Protein AF-A0A8R1ID94-F1 (afdb_monomer)

Sequence (90 aa):
MVWADQLGSLPKYGFGQRPFTLQQDWTPSHGSKSTKAVFDAHFPGYCFVPGSQSFGLFVWGYLQLESKVLARSQPNIEYLKQALLKWYRD

Solvent-accessible surface area (backbone atoms only — not comparable to full-atom values): 5733 Å² total; per-residue (Å²): 142,88,82,75,80,86,62,81,81,60,81,88,76,52,88,54,78,51,72,45,77,48,70,46,60,84,53,68,71,66,74,30,70,69,48,46,53,50,40,66,74,73,31,57,59,61,40,83,42,90,32,73,62,61,68,54,45,46,55,50,68,71,68,44,42,50,75,70,51,59,70,44,88,60,96,45,72,67,56,43,52,51,47,51,56,50,60,76,72,108

Structure (mmCIF, N/CA/C/O backbone):
data_AF-A0A8R1ID94-F1
#
_entry.id   AF-A0A8R1ID94-F1
#
loop_
_atom_site.group_PDB
_atom_site.id
_atom_site.type_symbol
_atom_site.label_atom_id
_atom_site.label_alt_id
_atom_site.label_comp_id
_atom_site.label_asym_id
_atom_site.label_entity_id
_atom_site.label_seq_id
_atom_site.pdbx_PDB_ins_code
_atom_site.Cartn_x
_atom_site.Cartn_y
_atom_site.Cartn_z
_atom_site.occupancy
_atom_site.B_iso_or_equiv
_atom_site.auth_seq_id
_atom_site.auth_comp_id
_atom_site.auth_asym_id
_atom_site.auth_atom_id
_atom_site.pdbx_PDB_model_num
ATOM 1 N N . MET A 1 1 ? -3.799 -28.301 4.444 1.00 36.91 1 MET A N 1
ATOM 2 C CA . MET A 1 1 ? -3.755 -27.375 3.293 1.00 36.91 1 MET A CA 1
ATOM 3 C C . MET A 1 1 ? -5.197 -27.048 2.926 1.00 36.91 1 MET A C 1
ATOM 5 O O . MET A 1 1 ? -5.802 -27.793 2.181 1.00 36.91 1 MET A O 1
ATOM 9 N N . VAL A 1 2 ? -5.793 -26.041 3.573 1.00 41.94 2 VAL A N 1
ATOM 10 C CA . VAL A 1 2 ? -7.235 -25.726 3.464 1.00 41.94 2 VAL A CA 1
ATOM 11 C C . VAL A 1 2 ? -7.386 -24.211 3.349 1.00 41.94 2 VAL A C 1
ATOM 13 O O . VAL A 1 2 ? -7.773 -23.553 4.301 1.00 41.94 2 VAL A O 1
ATOM 16 N N . TRP A 1 3 ? -6.954 -23.639 2.227 1.00 31.45 3 TRP A N 1
ATOM 17 C CA . TRP A 1 3 ? -7.147 -22.209 1.924 1.00 31.45 3 TRP A CA 1
ATOM 18 C C . TRP A 1 3 ? -7.486 -21.952 0.443 1.00 31.45 3 TRP A C 1
ATOM 20 O O . TRP A 1 3 ? -7.670 -20.805 0.055 1.00 31.45 3 TRP A O 1
ATOM 30 N N . ALA A 1 4 ? -7.589 -22.998 -0.389 1.00 38.94 4 ALA A N 1
ATOM 31 C CA . ALA A 1 4 ? -7.836 -22.854 -1.827 1.00 38.94 4 ALA A CA 1
ATOM 32 C C . ALA A 1 4 ? -9.322 -22.986 -2.224 1.00 38.94 4 ALA A C 1
ATOM 34 O O . ALA A 1 4 ? -9.734 -22.395 -3.219 1.00 38.94 4 ALA A O 1
ATOM 35 N N . ASP A 1 5 ? -10.149 -23.686 -1.439 1.00 41.53 5 ASP A N 1
ATOM 36 C CA . ASP A 1 5 ? -11.469 -24.132 -1.919 1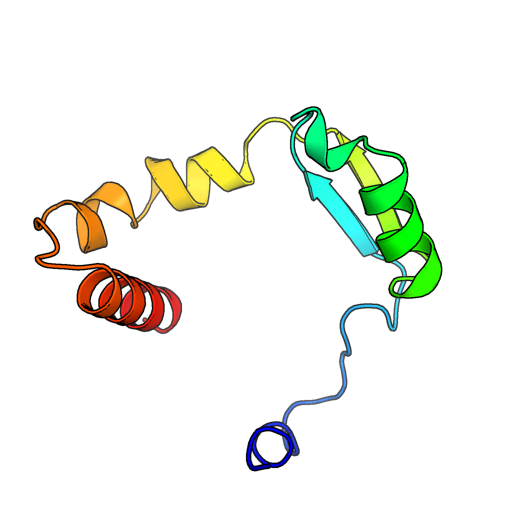.00 41.53 5 ASP A CA 1
ATOM 37 C C . ASP A 1 5 ? -12.629 -23.149 -1.667 1.00 41.53 5 ASP A C 1
ATOM 39 O O . ASP A 1 5 ? -13.734 -23.360 -2.159 1.00 41.53 5 ASP A O 1
ATOM 43 N N . GLN A 1 6 ? -12.410 -22.037 -0.955 1.00 39.53 6 GLN A N 1
ATOM 44 C CA . GLN A 1 6 ? -13.478 -21.070 -0.631 1.00 39.53 6 GLN A CA 1
ATOM 45 C C . GLN A 1 6 ? -13.625 -19.894 -1.614 1.00 39.53 6 GLN A C 1
ATOM 47 O O . GLN A 1 6 ? -14.462 -19.023 -1.398 1.00 39.53 6 GLN A O 1
ATOM 52 N N . LEU A 1 7 ? -12.866 -19.868 -2.715 1.00 42.62 7 LEU A N 1
ATOM 53 C CA . LEU A 1 7 ? -12.940 -18.806 -3.737 1.00 42.62 7 LEU A CA 1
ATOM 54 C C . LEU A 1 7 ? -13.618 -19.249 -5.049 1.00 42.62 7 LEU A C 1
ATOM 56 O O . LEU A 1 7 ? -13.656 -18.488 -6.014 1.00 42.62 7 LEU A O 1
ATOM 60 N N . GLY A 1 8 ? -14.169 -20.466 -5.101 1.00 37.41 8 GLY A N 1
ATOM 61 C CA . GLY A 1 8 ? -14.650 -21.112 -6.329 1.00 37.41 8 GLY A CA 1
ATOM 62 C C . GLY A 1 8 ? -15.907 -20.530 -6.992 1.00 37.41 8 GLY A C 1
ATOM 63 O O . GLY A 1 8 ? -16.294 -21.030 -8.044 1.00 37.41 8 GLY A O 1
ATOM 64 N N . SER A 1 9 ? -16.552 -19.502 -6.428 1.00 45.88 9 SER A N 1
ATOM 65 C CA . SER A 1 9 ? -17.835 -18.986 -6.941 1.00 45.88 9 SER A CA 1
ATOM 66 C C . SER A 1 9 ? -17.877 -17.483 -7.234 1.00 45.88 9 SER A C 1
ATOM 68 O O . SER A 1 9 ? -18.940 -16.970 -7.578 1.00 45.88 9 SER A O 1
ATOM 70 N N . LEU A 1 10 ? -16.756 -16.764 -7.135 1.00 43.62 10 LEU A N 1
ATOM 71 C CA . LEU A 1 10 ? -16.673 -15.395 -7.653 1.00 43.62 10 LEU A CA 1
ATOM 72 C C . LEU A 1 10 ? -16.227 -15.442 -9.121 1.00 43.62 10 LEU A C 1
ATOM 74 O O . LEU A 1 10 ? -15.381 -16.272 -9.469 1.00 43.62 10 LEU A O 1
ATOM 78 N N . PRO A 1 11 ? -16.774 -14.590 -10.010 1.00 41.72 11 PRO A N 1
ATOM 79 C CA . PRO A 1 11 ? -16.290 -14.524 -11.380 1.00 41.72 11 PRO A CA 1
ATOM 80 C C . PRO A 1 11 ? -14.777 -14.295 -11.354 1.00 41.72 11 PRO A C 1
ATOM 82 O O . PRO A 1 11 ? -14.290 -13.426 -10.628 1.00 41.72 11 PRO A O 1
ATOM 85 N N . LYS A 1 12 ? -14.035 -15.101 -12.126 1.00 48.19 12 LYS A N 1
ATOM 86 C CA . LYS A 1 12 ? -12.583 -14.987 -12.321 1.00 48.19 12 LYS A CA 1
ATOM 87 C C . LYS A 1 12 ? -12.253 -13.676 -13.047 1.00 48.19 12 LYS A C 1
ATOM 89 O O . LYS A 1 12 ? -11.808 -13.686 -14.185 1.00 48.19 12 LYS A O 1
ATOM 94 N N . TYR A 1 13 ? -12.469 -12.536 -12.407 1.00 50.16 13 TYR A N 1
ATOM 95 C CA . TYR A 1 13 ? -11.779 -11.298 -12.734 1.00 50.16 13 TYR A CA 1
ATOM 96 C C . TYR A 1 13 ? -10.493 -11.307 -11.910 1.00 50.16 13 TYR A C 1
ATOM 98 O O . TYR A 1 13 ? -10.379 -10.632 -10.890 1.00 50.16 13 TYR A O 1
ATOM 106 N N . GLY A 1 14 ? -9.559 -12.185 -12.289 1.00 55.22 14 GLY A N 1
ATOM 107 C CA . GLY A 1 14 ? -8.296 -12.332 -11.578 1.00 55.22 14 GLY A CA 1
ATOM 108 C C . GLY A 1 14 ? -7.490 -11.042 -11.685 1.00 55.22 14 GLY A C 1
ATOM 109 O O . GLY A 1 14 ? -7.234 -10.555 -12.787 1.00 55.22 14 GLY A O 1
ATOM 110 N N . PHE A 1 15 ? -7.088 -10.486 -10.545 1.00 57.72 15 PHE A N 1
ATOM 111 C CA . PHE A 1 15 ? -6.083 -9.429 -10.498 1.00 57.72 15 PHE A CA 1
ATOM 112 C C . PHE A 1 15 ? -4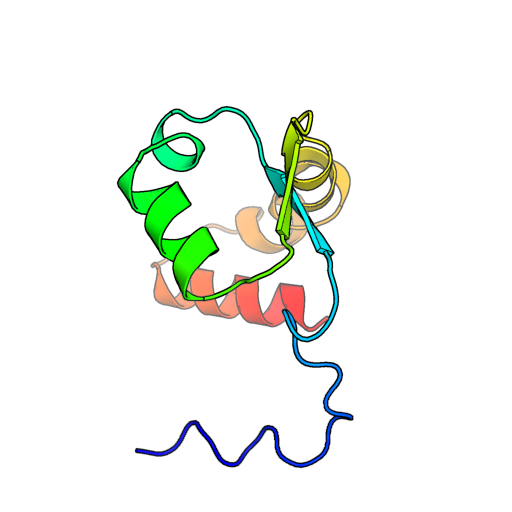.847 -9.877 -11.304 1.00 57.72 15 PHE A C 1
ATOM 114 O O . PHE A 1 15 ? -4.371 -10.996 -11.120 1.00 57.72 15 PHE A O 1
ATOM 121 N N . GLY A 1 16 ? -4.380 -9.055 -12.249 1.00 59.41 16 GLY A N 1
ATOM 122 C CA . GLY A 1 16 ? -3.279 -9.406 -13.161 1.00 59.41 16 GLY A CA 1
ATOM 123 C C . GLY A 1 16 ? -3.672 -10.144 -14.452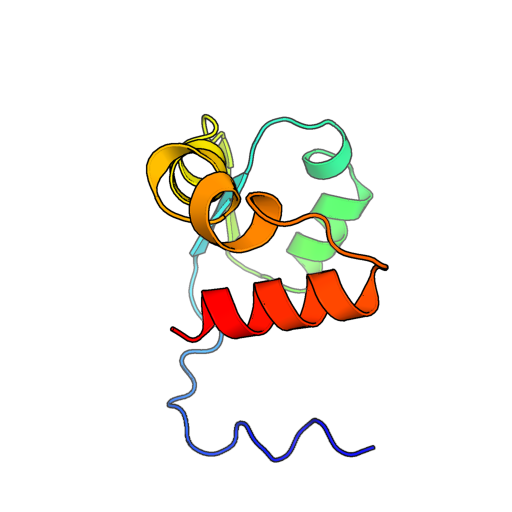 1.00 59.41 16 GLY A C 1
ATOM 124 O O . GLY A 1 16 ? -2.803 -10.423 -15.268 1.00 59.41 16 GLY A O 1
ATOM 125 N N . GLN A 1 17 ? -4.960 -10.428 -14.698 1.00 68.25 17 GLN A N 1
ATOM 126 C CA . GLN A 1 17 ? -5.428 -10.949 -16.001 1.00 68.25 17 GLN A CA 1
ATOM 127 C C . GLN A 1 17 ? -5.683 -9.853 -17.047 1.00 68.25 17 GLN A C 1
ATOM 129 O O . GLN A 1 17 ? -5.969 -10.142 -18.209 1.00 68.25 17 GLN A O 1
ATOM 134 N N . ARG A 1 18 ? -5.612 -8.586 -16.636 1.00 73.06 18 ARG A N 1
ATOM 135 C CA . ARG A 1 18 ? -5.698 -7.400 -17.491 1.00 73.06 18 ARG A CA 1
ATOM 136 C C . ARG A 1 18 ? -4.619 -6.413 -17.052 1.00 73.06 18 ARG A C 1
ATOM 138 O O . ARG A 1 18 ? -4.274 -6.425 -15.866 1.00 73.06 18 ARG A O 1
ATOM 145 N N . PRO A 1 19 ? -4.129 -5.549 -17.959 1.00 80.44 19 PRO A N 1
ATOM 146 C CA . PRO A 1 19 ? -3.265 -4.446 -17.570 1.00 80.44 19 PRO A CA 1
ATOM 147 C C . PRO A 1 19 ? -3.909 -3.639 -16.443 1.00 80.44 19 PRO A C 1
ATOM 149 O O . PRO A 1 19 ? -5.116 -3.379 -16.474 1.00 80.44 19 PRO A O 1
ATOM 152 N N . PHE A 1 20 ? -3.117 -3.266 -15.445 1.00 80.00 20 PHE A N 1
ATOM 153 C CA . PHE A 1 20 ? -3.598 -2.507 -14.297 1.00 80.00 20 PHE A CA 1
ATOM 154 C C . PHE A 1 20 ? -2.577 -1.458 -13.873 1.00 80.00 20 PHE A C 1
ATOM 156 O O . PHE A 1 20 ? -1.375 -1.595 -14.099 1.00 80.00 20 PHE A O 1
ATOM 163 N N . THR A 1 21 ? -3.068 -0.410 -13.225 1.00 83.25 21 THR A N 1
ATOM 164 C CA . THR A 1 21 ? -2.219 0.638 -12.669 1.00 83.25 21 THR A CA 1
ATOM 165 C C . THR A 1 21 ? -1.926 0.337 -11.208 1.00 83.25 21 THR A C 1
ATOM 167 O O . THR A 1 21 ? -2.844 0.191 -10.401 1.00 83.25 21 THR A O 1
ATOM 170 N N . LEU A 1 22 ? -0.644 0.271 -10.863 1.00 81.69 22 LEU A N 1
ATOM 171 C CA . LEU A 1 22 ? -0.172 0.244 -9.489 1.00 81.69 22 LEU A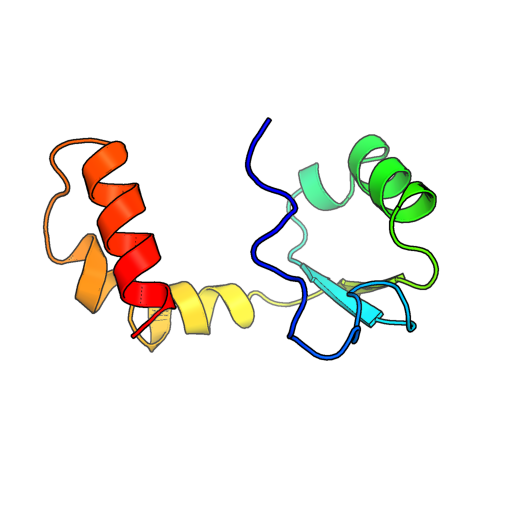 CA 1
ATOM 172 C C . LEU A 1 22 ? 0.171 1.672 -9.062 1.00 81.69 22 LEU A C 1
ATOM 174 O O . LEU A 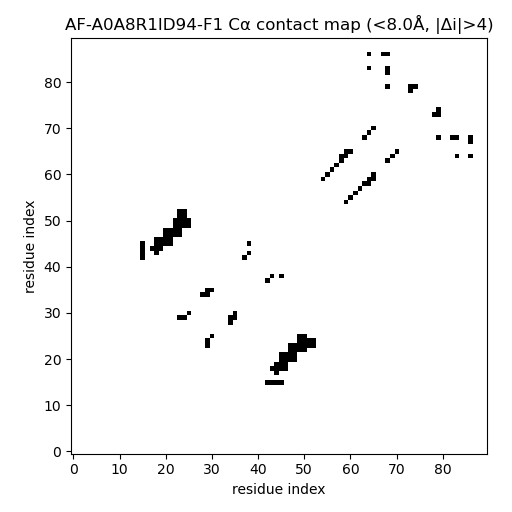1 22 ? 1.156 2.246 -9.526 1.00 81.69 22 LEU A O 1
ATOM 178 N N . GLN A 1 23 ? -0.640 2.231 -8.165 1.00 82.12 23 GLN A N 1
ATOM 179 C CA . GLN A 1 23 ? -0.385 3.529 -7.548 1.00 82.12 23 GLN A CA 1
ATOM 180 C C . GLN A 1 23 ? 0.157 3.325 -6.128 1.00 82.12 23 GLN A C 1
ATOM 182 O O . GLN A 1 23 ? -0.547 2.807 -5.262 1.00 82.12 23 GLN A O 1
ATOM 187 N N . GLN A 1 24 ? 1.405 3.726 -5.890 1.00 80.81 24 GLN A N 1
ATOM 188 C CA . GLN A 1 24 ? 2.060 3.702 -4.575 1.00 80.81 24 GLN A CA 1
ATOM 189 C C . GLN A 1 24 ? 2.882 4.981 -4.375 1.00 80.81 24 GLN A C 1
ATOM 191 O O . GLN A 1 24 ? 3.138 5.719 -5.333 1.00 80.81 24 GLN A O 1
ATOM 196 N N . ASP A 1 25 ? 3.273 5.251 -3.130 1.00 78.75 25 ASP A N 1
ATOM 197 C CA . ASP A 1 25 ? 4.159 6.367 -2.807 1.00 78.75 25 ASP A CA 1
ATOM 198 C C . ASP A 1 25 ? 5.630 6.069 -3.175 1.00 78.75 25 ASP A C 1
ATOM 200 O O . ASP A 1 25 ? 5.983 4.989 -3.658 1.00 78.75 25 ASP A O 1
ATOM 204 N N . TRP A 1 26 ? 6.506 7.056 -2.980 1.00 76.75 26 TRP A N 1
ATOM 205 C CA . TRP A 1 26 ? 7.937 6.952 -3.283 1.00 76.75 26 TRP A CA 1
ATOM 206 C C . TRP A 1 26 ? 8.794 6.455 -2.115 1.00 76.75 26 TRP A C 1
ATOM 208 O O . TRP A 1 26 ? 9.986 6.761 -2.049 1.00 76.75 26 TRP A O 1
ATOM 218 N N . THR A 1 27 ? 8.238 5.655 -1.203 1.00 82.94 27 THR A N 1
ATOM 219 C CA . THR A 1 27 ? 9.061 5.003 -0.180 1.00 82.94 27 THR A CA 1
ATOM 220 C C . THR A 1 27 ? 10.172 4.175 -0.859 1.00 82.94 27 THR A C 1
ATOM 222 O O . THR A 1 27 ? 9.877 3.403 -1.778 1.00 82.94 27 THR A O 1
ATOM 225 N N . PRO A 1 28 ? 11.458 4.283 -0.444 1.00 85.12 28 PRO A N 1
ATOM 226 C CA . PRO A 1 28 ? 12.581 3.632 -1.134 1.00 85.12 28 PRO A CA 1
ATOM 227 C C . PRO A 1 28 ? 12.415 2.122 -1.372 1.00 85.12 28 PRO A C 1
ATOM 229 O O . PRO A 1 28 ? 12.891 1.590 -2.377 1.00 85.12 28 PRO A O 1
ATOM 232 N N . SER A 1 29 ? 11.705 1.426 -0.481 1.00 85.50 29 SER A N 1
ATOM 233 C 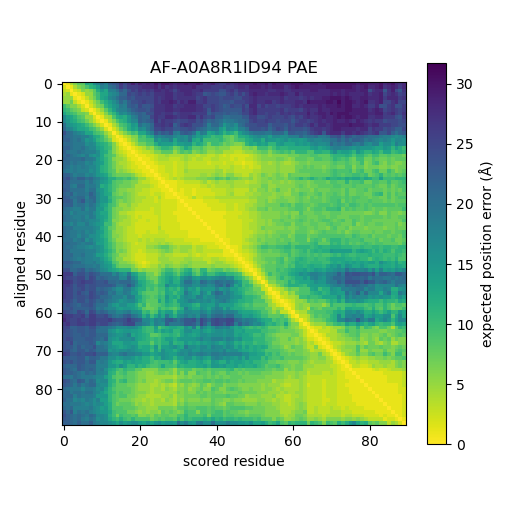CA . SER A 1 29 ? 11.390 -0.001 -0.610 1.00 85.50 29 SER A CA 1
ATOM 234 C C . SER A 1 29 ? 10.524 -0.321 -1.838 1.00 85.50 29 SER A C 1
ATOM 236 O O . SER A 1 29 ? 10.736 -1.358 -2.472 1.00 85.50 29 SER A O 1
ATOM 238 N N . HIS A 1 30 ? 9.603 0.563 -2.232 1.00 84.56 30 HIS A N 1
ATOM 239 C CA . HIS A 1 30 ? 8.742 0.382 -3.407 1.00 84.56 30 HIS A CA 1
ATOM 240 C C . HIS A 1 30 ? 9.525 0.500 -4.721 1.00 84.56 30 HIS A C 1
ATOM 242 O O . HIS A 1 30 ? 9.265 -0.228 -5.676 1.00 84.56 30 HIS A O 1
ATOM 248 N N . GLY A 1 31 ? 10.549 1.358 -4.754 1.00 83.25 31 GLY A N 1
ATOM 249 C CA . GLY A 1 31 ? 11.416 1.547 -5.920 1.00 83.25 31 GLY A CA 1
ATOM 250 C C . GLY A 1 31 ? 12.551 0.526 -6.063 1.00 83.25 31 GLY A C 1
ATOM 251 O O . GLY A 1 31 ? 13.277 0.574 -7.066 1.00 83.25 31 GLY A O 1
ATOM 252 N N . SER A 1 32 ? 12.731 -0.366 -5.082 1.00 88.81 32 SER A N 1
ATOM 253 C CA . SER A 1 32 ? 13.865 -1.291 -5.024 1.00 88.81 32 SER A CA 1
ATOM 254 C C . SER A 1 32 ? 13.871 -2.306 -6.177 1.00 88.81 32 SER A C 1
ATOM 256 O O . SER A 1 32 ? 12.831 -2.647 -6.748 1.00 88.81 32 SER A O 1
ATOM 258 N N . LYS A 1 33 ? 15.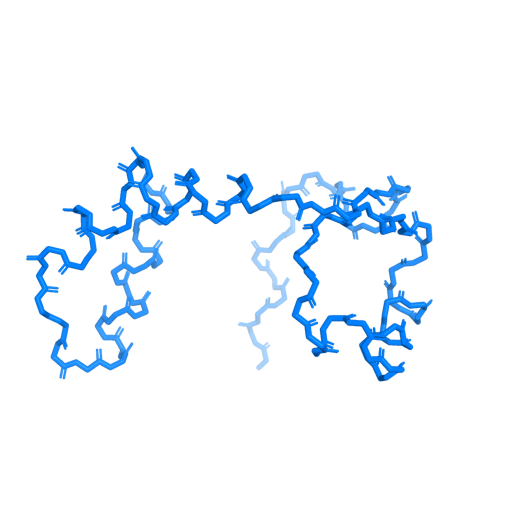064 -2.808 -6.530 1.00 90.88 33 LYS A N 1
ATOM 259 C CA . LYS A 1 33 ? 15.227 -3.798 -7.611 1.00 90.88 33 LYS A CA 1
ATOM 260 C C . LYS A 1 33 ? 14.471 -5.097 -7.322 1.00 90.88 33 LYS A C 1
ATOM 262 O O . LYS A 1 33 ? 13.863 -5.650 -8.229 1.00 90.88 33 LYS A O 1
ATOM 267 N N . SER A 1 34 ? 14.491 -5.562 -6.073 1.00 91.25 34 SER A N 1
ATOM 268 C CA . SER A 1 34 ? 13.790 -6.781 -5.658 1.00 91.25 34 SER A CA 1
ATOM 269 C C . SER A 1 34 ? 12.274 -6.625 -5.751 1.00 91.25 34 SER A C 1
ATOM 271 O O . SER A 1 34 ? 11.611 -7.522 -6.260 1.00 91.25 34 SER A O 1
ATOM 273 N N . THR A 1 35 ? 11.726 -5.478 -5.340 1.00 88.81 35 THR A N 1
ATOM 274 C CA . THR A 1 35 ? 10.289 -5.197 -5.469 1.00 88.81 35 THR A CA 1
ATOM 275 C C . THR A 1 35 ? 9.851 -5.206 -6.934 1.00 88.81 35 THR A C 1
ATOM 277 O O . THR A 1 35 ? 8.871 -5.863 -7.275 1.00 88.81 35 THR A O 1
ATOM 280 N N . LYS A 1 36 ? 10.602 -4.539 -7.820 1.00 86.12 36 LYS A N 1
ATOM 281 C CA . LYS A 1 36 ? 10.312 -4.529 -9.265 1.00 86.12 36 LYS A CA 1
ATOM 282 C C . LYS A 1 36 ? 10.375 -5.927 -9.880 1.00 86.12 36 LYS A C 1
ATOM 284 O O . LYS A 1 36 ? 9.443 -6.309 -10.573 1.00 86.12 36 LYS A O 1
ATOM 289 N N . ALA A 1 37 ? 11.390 -6.721 -9.532 1.00 90.06 37 ALA A N 1
ATOM 290 C CA . ALA A 1 37 ? 11.528 -8.090 -10.033 1.00 90.06 37 ALA A CA 1
ATOM 291 C C . ALA A 1 37 ? 10.325 -8.989 -9.682 1.00 90.06 37 ALA A C 1
ATOM 293 O O . ALA A 1 37 ? 9.923 -9.821 -10.491 1.00 90.06 37 ALA A O 1
ATOM 294 N N . VAL A 1 38 ? 9.719 -8.808 -8.501 1.00 89.38 38 VAL A N 1
ATOM 295 C CA . VAL A 1 38 ? 8.485 -9.519 -8.119 1.00 89.38 38 VAL A CA 1
ATOM 296 C C . VAL A 1 38 ? 7.306 -9.088 -8.996 1.00 89.38 38 VAL A C 1
ATOM 298 O O . VAL A 1 38 ? 6.530 -9.939 -9.432 1.00 89.38 38 VAL A O 1
ATOM 301 N N . PHE A 1 39 ? 7.172 -7.790 -9.285 1.00 86.00 39 PHE A N 1
ATOM 302 C CA . PHE A 1 39 ? 6.108 -7.300 -10.162 1.00 86.00 39 PHE A CA 1
ATOM 303 C C . PHE A 1 39 ? 6.264 -7.790 -11.602 1.00 86.00 39 PHE A C 1
ATOM 305 O O . PHE A 1 39 ? 5.298 -8.298 -12.168 1.00 86.00 39 PHE A O 1
ATOM 312 N N . ASP A 1 40 ? 7.479 -7.741 -12.145 1.00 87.56 40 ASP A N 1
ATOM 313 C CA . ASP A 1 40 ? 7.784 -8.249 -13.484 1.00 87.56 40 ASP A CA 1
ATOM 314 C C . ASP A 1 40 ? 7.457 -9.747 -13.622 1.00 87.56 40 ASP A C 1
ATOM 316 O O . ASP A 1 40 ? 6.921 -10.177 -14.643 1.00 87.56 40 ASP A O 1
ATOM 320 N N . ALA A 1 41 ? 7.742 -10.548 -12.587 1.00 89.75 41 ALA A N 1
ATOM 321 C CA . ALA A 1 41 ? 7.547 -11.998 -12.617 1.00 89.75 41 ALA A CA 1
ATOM 322 C C . ALA A 1 41 ? 6.086 -12.442 -12.427 1.00 89.75 41 ALA A C 1
ATOM 324 O O . ALA A 1 41 ? 5.673 -13.453 -12.997 1.00 89.75 41 ALA A O 1
ATOM 325 N N . HIS A 1 42 ? 5.309 -11.730 -11.605 1.00 85.62 42 HIS A N 1
ATOM 326 C CA . HIS A 1 42 ? 3.990 -12.199 -11.157 1.00 85.62 42 HIS A CA 1
ATOM 327 C C . HIS A 1 42 ? 2.814 -11.367 -11.665 1.00 85.62 42 HIS A C 1
ATOM 329 O O . HIS A 1 42 ? 1.677 -11.837 -11.624 1.00 85.62 42 HIS A O 1
ATOM 335 N N . PHE A 1 43 ? 3.064 -10.151 -12.149 1.00 83.62 43 PHE A N 1
ATOM 336 C CA . PHE A 1 43 ? 2.017 -9.201 -12.510 1.00 83.62 43 PHE A CA 1
ATOM 337 C C . PHE A 1 43 ? 2.289 -8.551 -13.874 1.00 83.62 43 PHE A C 1
ATOM 339 O O . PHE A 1 43 ? 2.467 -7.335 -13.958 1.00 83.62 43 PHE A O 1
ATOM 346 N N . PRO A 1 44 ? 2.313 -9.334 -14.968 1.00 80.62 44 PRO A N 1
ATOM 347 C CA . PRO A 1 44 ? 2.577 -8.794 -16.295 1.00 80.62 44 PRO A CA 1
ATOM 348 C C . PRO A 1 44 ? 1.546 -7.720 -16.678 1.00 80.62 44 PRO A C 1
ATOM 350 O O . PRO A 1 44 ? 0.347 -7.871 -16.449 1.00 80.62 44 PRO A O 1
ATOM 353 N N . GLY A 1 45 ? 2.019 -6.626 -17.283 1.00 81.19 45 GLY A N 1
ATOM 354 C CA . GLY A 1 45 ? 1.163 -5.516 -17.720 1.00 81.19 45 GLY A CA 1
ATOM 355 C C . GLY A 1 45 ? 0.804 -4.502 -16.628 1.00 81.19 45 GLY A C 1
ATOM 356 O O . GLY A 1 45 ? -0.102 -3.692 -16.838 1.00 81.19 45 GLY A O 1
ATOM 357 N N . TYR A 1 46 ? 1.489 -4.527 -15.480 1.00 82.94 46 TYR A N 1
ATOM 358 C CA . TYR A 1 46 ? 1.373 -3.467 -14.482 1.00 82.94 46 TYR A CA 1
ATOM 359 C C . TYR A 1 46 ? 2.011 -2.158 -14.981 1.00 82.94 46 TYR A C 1
ATOM 361 O O . TYR A 1 46 ? 3.050 -2.159 -15.641 1.00 82.94 46 TYR A O 1
ATOM 369 N N . CYS A 1 47 ? 1.405 -1.023 -14.643 1.00 80.94 47 CYS A N 1
ATOM 370 C CA . CYS A 1 47 ? 1.975 0.302 -14.874 1.00 80.94 47 CYS A CA 1
ATOM 371 C C . CYS A 1 47 ? 2.139 1.022 -13.536 1.00 80.94 47 CYS A C 1
ATOM 373 O O . CYS A 1 47 ? 1.165 1.182 -12.800 1.00 80.94 47 CYS A O 1
ATOM 375 N N . PHE A 1 48 ? 3.360 1.449 -13.209 1.00 78.69 48 PHE A N 1
ATOM 376 C CA . PHE A 1 48 ? 3.598 2.242 -12.007 1.00 78.69 48 PHE A CA 1
ATOM 377 C C . PHE A 1 48 ? 3.222 3.698 -12.263 1.00 78.69 48 PHE A C 1
ATOM 379 O O . PHE A 1 48 ? 3.819 4.358 -13.114 1.00 78.69 48 PHE A O 1
ATOM 386 N N . VAL A 1 49 ? 2.274 4.209 -11.486 1.00 75.00 49 VAL A N 1
ATOM 387 C CA . VAL A 1 49 ? 1.956 5.635 -11.467 1.00 75.00 49 VAL A CA 1
ATOM 388 C C . VAL A 1 49 ? 2.381 6.183 -10.109 1.00 75.00 49 VAL A C 1
ATOM 390 O O . VAL A 1 49 ? 1.866 5.719 -9.090 1.00 75.00 49 VAL A O 1
ATOM 393 N N . PRO A 1 50 ? 3.315 7.154 -10.064 1.00 68.25 50 PRO A N 1
ATOM 394 C CA . PRO A 1 50 ? 3.638 7.854 -8.831 1.00 68.25 50 PRO A CA 1
ATOM 395 C C . PRO A 1 50 ? 2.366 8.457 -8.236 1.00 68.25 50 PRO A C 1
ATOM 397 O O . PRO A 1 50 ? 1.746 9.338 -8.832 1.00 68.25 50 PRO A O 1
ATOM 400 N N . GLY A 1 51 ? 1.949 7.954 -7.079 1.00 65.25 51 GLY A N 1
ATOM 401 C CA . GLY A 1 51 ? 0.799 8.480 -6.364 1.00 65.25 51 GLY A CA 1
ATOM 402 C C . GLY A 1 51 ? 1.244 9.460 -5.292 1.00 65.25 51 GLY A C 1
ATOM 403 O O . GLY A 1 51 ? 2.078 9.121 -4.455 1.00 65.25 51 GLY A O 1
ATOM 404 N N . SER A 1 52 ? 0.624 10.641 -5.239 1.00 60.62 52 SER A N 1
ATOM 405 C CA . SER A 1 52 ? 0.463 11.300 -3.942 1.00 60.62 52 SER A CA 1
ATOM 406 C C . SER A 1 52 ? -0.422 10.404 -3.065 1.00 60.62 52 SER A C 1
ATOM 408 O O . SER A 1 52 ? -1.176 9.571 -3.574 1.00 60.62 52 SER A O 1
ATOM 410 N N . GLN A 1 53 ? -0.283 10.521 -1.747 1.00 61.81 53 GLN A N 1
ATOM 411 C CA . GLN A 1 53 ? -0.813 9.627 -0.707 1.00 61.81 53 GLN A CA 1
ATOM 412 C C . GLN A 1 53 ? -2.359 9.547 -0.636 1.00 61.81 53 GLN A C 1
ATOM 414 O O . GLN A 1 53 ? -2.908 9.307 0.433 1.00 61.81 53 GLN A O 1
ATOM 419 N N . SER A 1 54 ? -3.096 9.746 -1.732 1.00 56.41 54 SER A N 1
ATOM 420 C CA . SER A 1 54 ? -4.560 9.765 -1.787 1.00 56.41 54 SER A CA 1
ATOM 421 C C . SER A 1 54 ? -5.191 8.503 -1.191 1.00 56.41 54 SER A C 1
ATOM 423 O O . SER A 1 54 ? -6.143 8.619 -0.427 1.00 56.41 54 SER A O 1
ATOM 425 N N . PHE A 1 55 ? -4.635 7.309 -1.440 1.00 60.06 55 PHE A N 1
ATOM 426 C CA . PHE A 1 55 ? -5.106 6.083 -0.775 1.00 60.06 55 PHE A CA 1
ATOM 427 C C . PHE A 1 55 ? -4.851 6.103 0.735 1.00 60.06 55 PHE A C 1
ATOM 429 O O . PHE A 1 55 ? -5.747 5.766 1.506 1.00 60.06 55 PHE A O 1
ATOM 436 N N . GLY A 1 56 ? -3.659 6.540 1.155 1.00 58.59 56 GLY A N 1
ATOM 437 C CA . GLY A 1 56 ? -3.305 6.693 2.564 1.00 58.59 56 GLY A CA 1
ATOM 438 C C . GLY A 1 56 ? -4.253 7.657 3.270 1.00 58.59 56 GLY A C 1
ATOM 439 O O . GLY A 1 56 ? -4.876 7.289 4.250 1.00 58.59 56 GLY A O 1
ATOM 440 N N . LEU A 1 57 ? -4.470 8.853 2.728 1.00 57.00 57 LEU A N 1
ATOM 441 C CA . LEU A 1 57 ? -5.322 9.864 3.352 1.00 57.00 57 LEU A CA 1
ATOM 442 C C . LEU A 1 57 ? -6.793 9.441 3.451 1.00 57.00 57 LEU A C 1
ATOM 444 O O . LEU A 1 57 ? -7.406 9.706 4.478 1.00 57.00 57 LEU A O 1
ATOM 448 N N . PHE A 1 58 ? -7.366 8.761 2.453 1.00 62.00 58 PHE A N 1
ATOM 449 C CA . PHE A 1 58 ? -8.774 8.340 2.509 1.00 62.00 58 PHE A CA 1
ATOM 450 C C . PHE A 1 58 ? -9.012 7.102 3.388 1.00 62.00 58 PHE A C 1
ATOM 452 O O . PHE A 1 58 ? -9.978 7.080 4.151 1.00 62.00 58 PHE A O 1
ATOM 459 N N . VAL A 1 59 ? -8.141 6.089 3.308 1.00 64.25 59 VAL A N 1
ATOM 460 C CA . VAL A 1 59 ? -8.260 4.854 4.107 1.00 64.25 59 VAL A CA 1
ATOM 461 C C . VAL A 1 59 ? -7.838 5.094 5.558 1.00 64.25 59 VAL A C 1
ATOM 463 O O . VAL A 1 59 ? -8.539 4.679 6.481 1.00 64.25 59 VAL A O 1
ATOM 466 N N . TRP A 1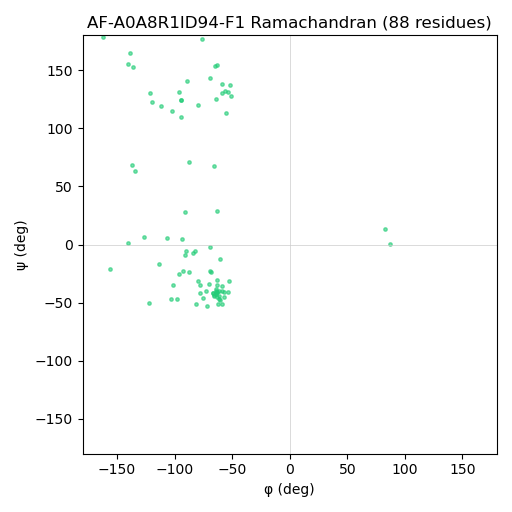 60 ? -6.708 5.775 5.759 1.00 64.81 60 TRP A N 1
ATOM 467 C CA . TRP A 1 60 ? -6.123 6.019 7.077 1.00 64.81 60 TRP A CA 1
ATOM 468 C C . TRP A 1 60 ? -6.787 7.198 7.792 1.00 64.81 60 TRP A C 1
ATOM 470 O O . TRP A 1 60 ? -7.221 7.049 8.931 1.00 64.81 60 TRP A O 1
ATOM 480 N N . GLY A 1 61 ? -6.887 8.352 7.120 1.00 60.53 61 GLY A N 1
ATOM 481 C CA . GLY A 1 61 ? -7.230 9.628 7.758 1.00 60.53 61 GLY A CA 1
ATOM 482 C C . GLY A 1 61 ? -8.697 10.047 7.655 1.00 60.53 61 GLY A C 1
ATOM 483 O O . GLY A 1 61 ? -9.284 10.470 8.645 1.00 60.53 61 GLY A O 1
ATOM 484 N N . TYR A 1 62 ? -9.307 9.967 6.469 1.00 56.81 62 TYR A N 1
ATOM 485 C CA . TYR A 1 62 ? -10.551 10.700 6.219 1.00 56.81 62 TYR A CA 1
ATOM 486 C C . TYR A 1 62 ? -11.816 9.947 6.616 1.00 56.81 62 TYR A C 1
ATOM 488 O O . TYR A 1 62 ? -12.836 10.594 6.842 1.00 56.81 62 TYR A O 1
ATOM 496 N N . LEU A 1 63 ? -11.798 8.608 6.692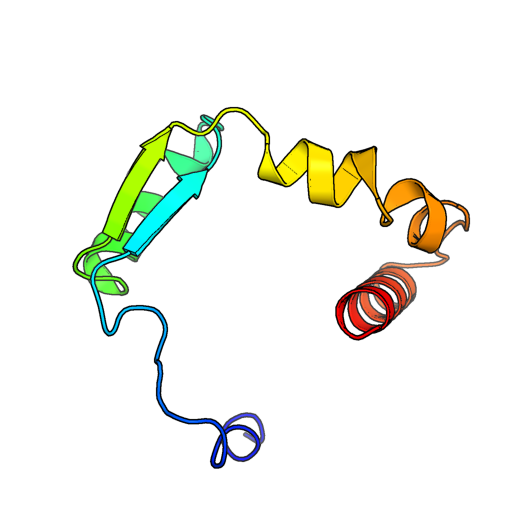 1.00 53.06 63 LEU A N 1
ATOM 497 C CA . LEU A 1 63 ? -13.051 7.886 6.903 1.00 53.06 63 LEU A CA 1
ATOM 498 C C . LEU A 1 63 ? -13.124 6.973 8.128 1.00 53.06 63 LEU A C 1
ATOM 500 O O . LEU A 1 63 ? -14.135 7.099 8.815 1.00 53.06 63 LEU A O 1
ATOM 504 N N . GLN A 1 64 ? -12.208 6.045 8.454 1.00 60.66 64 GLN A N 1
ATOM 505 C CA . GLN A 1 64 ? -12.635 5.008 9.423 1.00 60.66 64 GLN A CA 1
ATOM 506 C C . GLN A 1 64 ? -11.579 4.266 10.261 1.00 60.66 64 GLN A C 1
ATOM 508 O O . GLN A 1 64 ? -11.957 3.734 11.302 1.00 60.66 64 GLN A O 1
ATOM 513 N N . LEU A 1 65 ? -10.294 4.197 9.894 1.00 68.94 65 LEU A N 1
ATOM 514 C CA . LEU A 1 65 ? -9.353 3.366 10.666 1.00 68.94 65 LEU A CA 1
ATOM 515 C C . LEU A 1 65 ? -9.031 3.970 12.039 1.00 68.94 65 LEU A C 1
ATOM 517 O O . LEU A 1 65 ? -9.201 3.312 13.069 1.00 68.94 65 LEU A O 1
ATOM 521 N N . GLU A 1 66 ? -8.607 5.236 12.058 1.00 69.94 66 GLU A N 1
ATOM 522 C CA . GLU A 1 66 ? -8.267 5.921 13.305 1.00 69.94 66 GLU A CA 1
ATOM 523 C C . GLU A 1 66 ? -9.492 6.069 14.214 1.00 69.94 66 GLU A C 1
ATOM 525 O O . GLU A 1 66 ? -9.423 5.786 15.407 1.00 69.94 66 GLU A O 1
ATOM 530 N N . SER A 1 67 ? -10.647 6.412 13.639 1.00 70.81 67 SER A N 1
ATOM 531 C CA . SER A 1 67 ? -11.882 6.655 14.389 1.00 70.81 67 SER A CA 1
ATOM 532 C C . SER A 1 67 ? -12.635 5.387 14.813 1.00 70.81 67 SER A C 1
ATOM 534 O O . SER A 1 67 ? -13.276 5.401 15.863 1.00 70.81 67 SER A O 1
ATOM 536 N N . LYS A 1 68 ? -12.580 4.282 14.048 1.00 72.31 68 LYS A N 1
ATOM 537 C CA . LYS A 1 68 ? -13.314 3.039 14.375 1.00 72.31 68 LYS A CA 1
ATOM 538 C C . LYS A 1 68 ? -12.446 1.951 15.004 1.00 72.31 68 LYS A C 1
ATOM 540 O O . LYS A 1 68 ? -12.945 1.209 15.848 1.00 72.31 68 LYS A O 1
ATOM 545 N N . VAL A 1 69 ? -11.177 1.833 14.605 1.00 74.69 69 VAL A N 1
ATOM 546 C CA . VAL A 1 69 ? -10.279 0.755 15.059 1.00 74.69 69 VAL A CA 1
ATOM 547 C C . VAL A 1 69 ? -9.294 1.255 16.113 1.00 74.69 69 VAL A C 1
ATOM 549 O O . VAL A 1 69 ? -9.142 0.610 17.152 1.00 74.69 69 VAL A O 1
ATOM 552 N N . LEU A 1 70 ? -8.658 2.407 15.882 1.00 74.25 70 LEU A N 1
ATOM 553 C CA . LEU A 1 70 ? -7.608 2.931 16.770 1.00 74.25 70 LEU A CA 1
ATOM 554 C C . LEU A 1 70 ? -8.129 3.857 17.876 1.00 74.25 70 LEU A C 1
ATOM 556 O O . LEU A 1 70 ? -7.406 4.124 18.831 1.00 74.25 70 LEU A O 1
ATOM 560 N N . ALA A 1 71 ? -9.407 4.248 17.833 1.00 75.06 71 ALA A N 1
ATOM 561 C CA . ALA A 1 71 ? -10.084 4.917 18.947 1.00 75.06 71 ALA A CA 1
ATOM 562 C C . ALA A 1 71 ? -10.131 4.055 20.224 1.00 75.06 71 ALA A C 1
ATOM 564 O O . ALA A 1 71 ? -10.461 4.544 21.304 1.00 75.06 71 ALA A O 1
ATOM 565 N N . ARG A 1 72 ? -9.815 2.759 20.111 1.00 75.94 72 ARG A N 1
ATOM 566 C CA . ARG A 1 72 ? -9.658 1.835 21.232 1.00 75.94 72 ARG A CA 1
ATOM 567 C C . ARG A 1 72 ? -8.251 1.258 21.196 1.00 75.94 72 ARG A C 1
ATOM 569 O O . ARG A 1 72 ? -7.815 0.748 20.165 1.00 75.94 72 ARG A O 1
ATOM 576 N N . SER A 1 73 ? -7.571 1.299 22.338 1.00 82.19 73 SER A N 1
ATOM 577 C CA . SER A 1 73 ? -6.299 0.598 22.500 1.00 82.19 73 SER A CA 1
ATOM 578 C C . SER A 1 73 ? -6.503 -0.898 22.261 1.00 82.19 73 SER A C 1
ATOM 580 O O . SER A 1 73 ? -7.428 -1.500 22.813 1.00 82.19 73 SER A O 1
ATOM 582 N N . GLN A 1 74 ? -5.652 -1.486 21.422 1.00 84.25 74 GLN A N 1
ATOM 583 C CA . GLN A 1 74 ? -5.679 -2.914 21.130 1.00 84.25 74 GLN A CA 1
ATOM 584 C C . GLN A 1 74 ? -4.681 -3.621 22.054 1.00 84.25 74 GLN A C 1
ATOM 586 O O . GLN A 1 74 ? -3.505 -3.258 22.063 1.00 84.25 74 GLN A O 1
ATOM 591 N N . PRO A 1 75 ? -5.109 -4.631 22.831 1.00 88.25 75 PRO A N 1
ATOM 592 C CA . PRO A 1 75 ? -4.269 -5.242 23.861 1.00 88.25 75 PRO A CA 1
ATOM 593 C C . PRO A 1 75 ? -3.095 -6.043 23.283 1.00 88.25 75 PRO A C 1
ATOM 595 O O . PRO A 1 75 ? -2.105 -6.266 23.974 1.00 88.25 75 PRO A O 1
ATOM 598 N N . ASN A 1 76 ? -3.205 -6.505 22.033 1.00 90.62 76 ASN A N 1
ATOM 599 C CA . ASN A 1 76 ? -2.130 -7.156 21.291 1.00 90.62 76 ASN A CA 1
ATOM 600 C C . ASN A 1 76 ? -2.424 -7.164 19.779 1.00 90.62 76 ASN A C 1
ATOM 602 O O . ASN A 1 76 ? -3.483 -6.725 19.318 1.00 90.62 76 ASN A O 1
ATOM 606 N N . ILE A 1 77 ? -1.477 -7.708 19.013 1.00 91.31 77 ILE A N 1
ATOM 607 C CA . ILE A 1 77 ? -1.530 -7.757 17.551 1.00 91.31 77 ILE A CA 1
ATOM 608 C C . ILE A 1 77 ? -2.697 -8.588 16.997 1.00 91.31 77 ILE A C 1
ATOM 610 O O . ILE A 1 77 ? -3.220 -8.259 15.935 1.00 91.31 77 ILE A O 1
ATOM 614 N N . GLU A 1 78 ? -3.147 -9.630 17.697 1.00 93.69 78 GLU A N 1
ATOM 615 C CA . GLU A 1 78 ? -4.246 -10.480 17.225 1.00 93.69 78 GLU A CA 1
ATOM 616 C C . GLU A 1 78 ? -5.595 -9.764 17.327 1.00 93.69 78 GLU A C 1
ATOM 618 O O . GLU A 1 78 ? -6.389 -9.808 16.388 1.00 93.69 78 GLU A O 1
ATOM 623 N N . TYR A 1 79 ? -5.818 -9.014 18.409 1.00 89.69 79 TYR A N 1
ATOM 624 C CA . TYR A 1 79 ? -7.001 -8.158 18.535 1.00 89.69 79 TYR A CA 1
ATOM 625 C C . TYR A 1 79 ? -7.018 -7.058 17.469 1.00 89.69 79 TYR A C 1
ATOM 627 O O . TYR A 1 79 ? -8.054 -6.827 16.842 1.00 89.69 79 TYR A O 1
ATOM 635 N N . LEU A 1 80 ? -5.862 -6.445 17.185 1.00 88.31 80 LEU A N 1
ATOM 636 C CA . LEU A 1 80 ? -5.743 -5.466 16.105 1.00 88.31 80 LEU A CA 1
ATOM 637 C C . LEU A 1 80 ? -6.093 -6.087 14.742 1.00 88.31 80 LEU A C 1
ATOM 639 O O . LEU A 1 80 ? -6.910 -5.527 14.015 1.00 88.31 80 LEU A O 1
ATOM 643 N N . LYS A 1 81 ? -5.542 -7.263 14.405 1.00 89.31 81 LYS A N 1
ATOM 644 C CA . LYS A 1 81 ? -5.863 -7.973 13.152 1.00 89.31 81 LYS A CA 1
ATOM 645 C C . LYS A 1 81 ? -7.360 -8.252 13.021 1.00 89.31 81 LYS A C 1
ATOM 647 O O . LYS A 1 81 ? -7.932 -8.015 11.960 1.00 89.31 81 LYS A O 1
ATOM 652 N N . GLN A 1 82 ? -8.001 -8.736 14.084 1.00 89.00 82 GLN A N 1
ATOM 653 C CA . GLN A 1 82 ? -9.437 -9.022 14.077 1.00 89.00 82 GLN A CA 1
ATOM 654 C C . GLN A 1 82 ? -10.276 -7.755 13.890 1.00 89.00 82 GLN A C 1
ATOM 656 O O . GLN A 1 82 ? -11.220 -7.763 13.101 1.00 89.00 82 GLN A O 1
ATOM 661 N N . ALA A 1 83 ? -9.919 -6.662 14.567 1.00 85.81 83 ALA A N 1
ATOM 662 C CA . ALA A 1 83 ? -10.608 -5.384 14.428 1.00 85.81 83 ALA A CA 1
ATOM 663 C C . ALA A 1 83 ? -10.478 -4.815 13.004 1.00 85.81 83 ALA A C 1
ATOM 665 O O . ALA A 1 83 ? -11.469 -4.358 12.438 1.00 85.81 83 ALA A O 1
ATOM 666 N N . LEU A 1 84 ? -9.291 -4.920 12.399 1.00 85.94 84 LEU A N 1
ATOM 667 C CA . LEU A 1 84 ? -9.044 -4.534 11.006 1.00 85.94 84 LEU A CA 1
ATOM 668 C C . LEU A 1 84 ? -9.854 -5.383 10.018 1.00 85.94 84 LEU A C 1
ATOM 670 O O . LEU A 1 84 ? -10.473 -4.843 9.105 1.00 85.94 84 LEU A O 1
ATOM 674 N N . LEU A 1 85 ? -9.881 -6.706 10.210 1.00 86.94 85 LEU A N 1
ATOM 675 C CA . LEU A 1 85 ? -10.649 -7.622 9.362 1.00 86.94 85 LEU A CA 1
ATOM 676 C C . LEU A 1 85 ? -12.150 -7.373 9.454 1.00 86.94 85 LEU A C 1
ATOM 678 O O . LEU A 1 85 ? -12.838 -7.454 8.440 1.00 86.94 85 LEU A O 1
ATOM 682 N N . LYS A 1 86 ? -12.653 -7.094 10.659 1.00 85.75 86 LYS A N 1
ATOM 683 C CA . LYS A 1 86 ? -14.049 -6.717 10.860 1.00 85.75 86 LYS A CA 1
ATOM 684 C C . LYS A 1 86 ? -14.351 -5.413 10.127 1.00 85.75 86 LYS A C 1
ATOM 686 O O . LYS A 1 86 ? -15.263 -5.380 9.317 1.00 85.75 86 LYS A O 1
ATOM 691 N N . TRP A 1 87 ? -13.533 -4.386 10.351 1.00 82.75 87 TRP A N 1
ATOM 692 C CA . TRP A 1 87 ? -13.701 -3.081 9.722 1.00 82.75 87 TRP A CA 1
ATOM 693 C C . TRP A 1 87 ? -13.706 -3.139 8.187 1.00 82.75 87 TRP A C 1
ATOM 695 O O . TRP A 1 87 ? -14.515 -2.472 7.563 1.00 82.75 87 TRP A O 1
ATOM 705 N N . TYR A 1 88 ? -12.834 -3.944 7.578 1.00 80.38 88 TYR A N 1
ATOM 706 C CA . TYR A 1 88 ? -12.764 -4.074 6.118 1.00 80.38 88 TYR A CA 1
ATOM 707 C C . TYR A 1 88 ? -13.985 -4.781 5.499 1.00 80.38 88 TYR A C 1
ATOM 709 O O . TYR A 1 88 ? -14.227 -4.653 4.301 1.00 80.38 88 TYR A O 1
ATOM 717 N N . ARG A 1 89 ? -14.712 -5.581 6.289 1.00 78.12 89 ARG A N 1
ATOM 718 C CA . ARG A 1 89 ? -15.883 -6.347 5.832 1.00 78.12 89 ARG A CA 1
ATOM 719 C C . ARG A 1 89 ? -17.209 -5.608 6.024 1.00 78.12 89 ARG A C 1
ATOM 721 O O . ARG A 1 89 ? -18.169 -5.988 5.357 1.00 78.12 89 ARG A O 1
ATOM 728 N N . ASP A 1 90 ? -17.249 -4.645 6.943 1.00 67.50 90 ASP A N 1
ATOM 729 C CA . ASP A 1 90 ? -18.414 -3.807 7.264 1.00 67.50 90 ASP A CA 1
ATOM 730 C C . ASP A 1 90 ? -18.546 -2.633 6.273 1.00 67.50 90 ASP A C 1
ATOM 732 O O . ASP A 1 90 ? -19.694 -2.318 5.887 1.00 67.50 90 ASP A O 1
#

pLDDT: mean 72.09, std 16.36, range [31.45, 93.69]

InterPro domains:
  IPR036397 Ribonuclease H superfamily [G3DSA:3.30.420.10] (3-90)

Foldseek 3Di:
DPDPPPPPPDPPPDQQPDADEDEDAVDVVCVDPVNVVCCVVPRPNYDYDHDDCVVCCVVPNDDDCCPPQVVDDQPDDVSSVVSVVVVVVD

Secondary structure (DSSP, 8-state):
--SSGGGTTS----TTSS-EEEEE---TTTTSHHHHHHHHHH-TTEEEEE--SHHHIIIIIIISIIIIIITS--SSHHHHHHHHHHHHH-

Mean predicted aligned error: 11.86 Å

Organism: Caenorhabditis japonica (NCBI:txid281687)

Radius of gyration: 16.93 Å; Cα contacts (8 Å, |Δi|>4): 68; chains: 1; bounding box: 34×39×42 Å

Nearest PDB structures (foldseek):
  1qs4-assembly1_B  TM=5.955E-01  e=6.531E-01  Human immunodeficiency virus 1
  8cta-assembly3_I  TM=6.288E-01  e=2.652E+00  Human immunodeficiency virus 1
  4fw2-assembly1_B  TM=6.338E-01  e=3.463E+00  Rous sarcoma virus - Prague C